Protein AF-A0A537XQX3-F1 (afdb_monomer_lite)

Structure (mmCIF, N/CA/C/O backbone):
data_AF-A0A5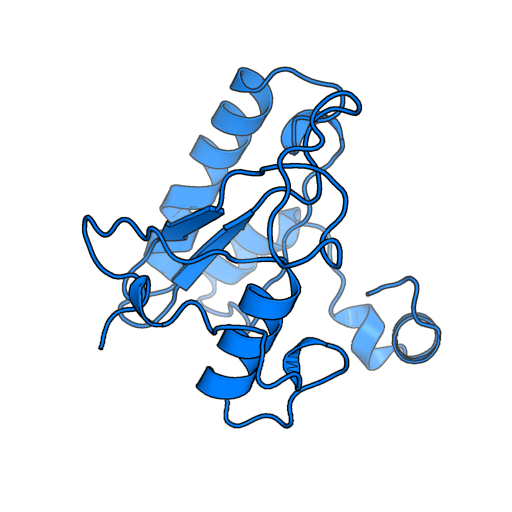37XQX3-F1
#
_entry.id   AF-A0A537XQX3-F1
#
loop_
_atom_site.group_PDB
_atom_site.id
_atom_site.type_symbol
_atom_site.label_atom_id
_atom_site.label_alt_id
_atom_site.label_comp_id
_atom_site.label_asym_id
_atom_site.label_entity_id
_atom_site.label_seq_id
_atom_site.pdbx_PDB_ins_code
_atom_site.Cartn_x
_atom_site.Cartn_y
_atom_site.Cartn_z
_atom_site.occupancy
_atom_site.B_iso_or_equiv
_atom_site.auth_seq_id
_atom_site.auth_comp_id
_atom_site.auth_asym_id
_atom_site.auth_atom_id
_atom_site.pdbx_PDB_model_num
ATOM 1 N N . PHE A 1 1 ? -7.570 7.574 -6.424 1.00 71.31 1 PHE A N 1
ATOM 2 C CA . PHE A 1 1 ? -9.004 7.296 -6.687 1.00 71.31 1 PHE A CA 1
ATOM 3 C C . PHE A 1 1 ? -9.807 8.533 -7.068 1.00 71.31 1 PHE A C 1
ATOM 5 O O . PHE A 1 1 ? -10.482 8.482 -8.087 1.00 71.31 1 PHE A O 1
ATOM 12 N N . ILE A 1 2 ? -9.728 9.636 -6.313 1.00 82.56 2 ILE A N 1
ATOM 13 C CA . ILE A 1 2 ? -10.519 10.847 -6.605 1.00 82.56 2 ILE A CA 1
ATOM 14 C C . ILE A 1 2 ? -10.072 11.614 -7.861 1.00 82.56 2 ILE A C 1
ATOM 16 O O . ILE A 1 2 ? -10.827 12.412 -8.391 1.00 82.56 2 ILE A O 1
ATOM 20 N N . TYR A 1 3 ? -8.878 11.323 -8.381 1.00 85.38 3 TYR A N 1
ATOM 21 C CA . TYR A 1 3 ? -8.396 11.867 -9.654 1.00 85.38 3 TYR A CA 1
ATOM 22 C C . TYR A 1 3 ? -9.087 11.276 -10.897 1.00 85.38 3 TYR A C 1
ATOM 24 O O . TYR A 1 3 ? -8.885 11.785 -11.993 1.00 85.38 3 TYR A O 1
ATOM 32 N N . PHE A 1 4 ? -9.881 10.206 -10.759 1.00 89.19 4 PHE A N 1
ATOM 33 C CA . PHE A 1 4 ? -10.627 9.622 -11.876 1.00 89.19 4 PHE A CA 1
ATOM 34 C C . PHE A 1 4 ? -12.069 10.133 -11.888 1.00 89.19 4 PHE A C 1
ATOM 36 O O . PHE A 1 4 ? -12.798 9.923 -10.916 1.00 89.19 4 PHE A O 1
ATOM 43 N N . ASP A 1 5 ? -12.513 10.697 -13.014 1.00 93.62 5 ASP A N 1
ATOM 44 C CA . ASP A 1 5 ? -13.875 11.231 -13.183 1.00 93.62 5 ASP A CA 1
ATOM 45 C C . ASP A 1 5 ? -14.965 10.204 -12.867 1.00 93.62 5 ASP A C 1
ATOM 47 O O . ASP A 1 5 ? -15.974 10.536 -12.248 1.00 93.62 5 ASP A O 1
ATOM 51 N N . ALA A 1 6 ? -14.750 8.939 -13.240 1.00 91.94 6 ALA A N 1
ATOM 52 C CA . ALA A 1 6 ? -15.689 7.851 -12.968 1.00 91.94 6 ALA A CA 1
ATOM 53 C C . ALA A 1 6 ? -15.929 7.619 -11.463 1.00 91.94 6 ALA A C 1
ATOM 55 O O . ALA A 1 6 ? -16.994 7.140 -11.078 1.00 91.94 6 ALA A O 1
ATOM 56 N N . THR A 1 7 ? -14.957 7.976 -10.619 1.00 90.25 7 THR A N 1
ATOM 57 C CA . THR A 1 7 ? -15.070 7.926 -9.157 1.00 90.25 7 THR A CA 1
ATOM 58 C C . THR A 1 7 ? -15.573 9.257 -8.612 1.00 90.25 7 THR A C 1
ATOM 60 O O . THR A 1 7 ? -16.534 9.278 -7.848 1.00 90.25 7 THR A O 1
ATOM 63 N N . ALA A 1 8 ? -14.947 10.370 -9.013 1.00 91.19 8 ALA A N 1
ATOM 64 C CA . ALA A 1 8 ? -15.238 11.701 -8.481 1.00 91.19 8 ALA A CA 1
ATOM 65 C C . ALA A 1 8 ? -16.680 12.145 -8.761 1.00 91.19 8 ALA A C 1
ATOM 67 O O . ALA A 1 8 ? -17.336 12.708 -7.886 1.00 91.19 8 ALA A O 1
ATOM 68 N N . ASN A 1 9 ? -17.197 11.829 -9.952 1.00 94.06 9 ASN A N 1
ATOM 69 C CA . ASN A 1 9 ? -18.545 12.203 -10.381 1.00 94.06 9 ASN A CA 1
ATOM 70 C C . ASN A 1 9 ? -19.607 11.142 -10.042 1.00 94.06 9 ASN A C 1
ATOM 72 O O . ASN A 1 9 ? -20.767 11.301 -10.419 1.00 94.06 9 ASN A O 1
ATOM 76 N N . ASN A 1 10 ? -19.242 10.064 -9.338 1.00 96.19 10 ASN A N 1
ATOM 77 C CA . ASN A 1 10 ? -20.171 9.031 -8.888 1.00 96.19 10 ASN A CA 1
ATOM 78 C C . ASN A 1 10 ? -20.388 9.137 -7.366 1.00 96.19 10 ASN A C 1
ATOM 80 O O . ASN A 1 10 ? -19.529 8.695 -6.598 1.00 96.19 10 ASN A O 1
ATOM 84 N N . PRO A 1 11 ? -21.539 9.662 -6.897 1.00 94.62 11 PRO A N 1
ATOM 85 C CA . PRO A 1 11 ? -21.789 9.863 -5.470 1.00 94.62 11 PRO A CA 1
ATOM 86 C C . PRO A 1 11 ? -21.703 8.586 -4.630 1.00 94.62 11 PRO A C 1
ATOM 88 O O . PRO A 1 11 ? -21.273 8.645 -3.481 1.00 94.62 11 PRO A O 1
ATOM 91 N N . ALA A 1 12 ? -22.075 7.430 -5.193 1.00 95.50 12 ALA A N 1
ATOM 92 C CA . ALA A 1 12 ? -21.997 6.160 -4.479 1.00 95.50 12 ALA A CA 1
ATOM 93 C C . ALA A 1 12 ? -20.537 5.771 -4.207 1.00 95.50 12 ALA A C 1
ATOM 95 O O . ALA A 1 12 ? -20.189 5.467 -3.070 1.00 95.50 12 ALA A O 1
ATOM 96 N N . LEU A 1 13 ? -19.662 5.869 -5.214 1.00 93.19 13 LEU A N 1
ATOM 97 C CA . LEU A 1 13 ? -18.234 5.574 -5.049 1.00 93.19 13 LEU A CA 1
ATOM 98 C C . LEU A 1 13 ? -17.530 6.617 -4.176 1.00 93.19 13 LEU A C 1
ATOM 100 O O . LEU A 1 13 ? -16.741 6.262 -3.305 1.00 93.19 13 LEU A O 1
ATOM 104 N N . CYS A 1 14 ? -17.849 7.896 -4.370 1.00 92.75 14 CYS A N 1
ATOM 105 C CA . CYS A 1 14 ? -17.273 8.987 -3.590 1.00 92.75 14 CYS A CA 1
ATOM 106 C C . CYS A 1 14 ? -17.629 8.870 -2.096 1.00 92.75 14 CYS A C 1
ATOM 108 O O . CYS A 1 14 ? -16.796 9.167 -1.245 1.00 92.75 14 CYS A O 1
ATOM 110 N N . SER A 1 15 ? -18.812 8.334 -1.760 1.00 93.25 15 SER A N 1
ATOM 111 C CA . SER A 1 15 ? -19.217 8.099 -0.365 1.00 93.25 15 SER A CA 1
ATOM 112 C C . SER A 1 15 ? -18.343 7.087 0.395 1.00 93.25 15 SER A C 1
ATOM 114 O O . SER A 1 15 ? -18.368 7.065 1.624 1.00 93.25 15 SER A O 1
ATOM 116 N N . HIS A 1 16 ? -17.541 6.277 -0.308 1.00 93.38 16 HIS A N 1
ATOM 117 C CA . HIS A 1 16 ? -16.567 5.364 0.299 1.00 93.38 16 HIS A CA 1
ATOM 118 C C . HIS A 1 16 ? -15.222 6.037 0.624 1.00 93.38 16 HIS A C 1
ATOM 120 O O . HIS A 1 16 ? -14.375 5.425 1.272 1.00 93.38 16 HIS A O 1
ATOM 126 N N . ILE A 1 17 ? -15.013 7.289 0.201 1.00 93.88 17 ILE A N 1
ATOM 127 C CA . ILE A 1 17 ? -13.822 8.079 0.521 1.00 93.88 17 ILE A CA 1
ATOM 128 C C . ILE A 1 17 ? -14.123 8.885 1.783 1.00 93.88 17 ILE A C 1
ATOM 130 O O . ILE A 1 17 ? -14.825 9.894 1.751 1.00 93.88 17 ILE A O 1
ATOM 134 N N . VAL A 1 18 ? -13.592 8.423 2.910 1.00 94.25 18 VAL A N 1
ATOM 135 C CA . VAL A 1 18 ? -13.891 8.978 4.234 1.00 94.25 18 VAL A CA 1
ATOM 136 C C . VAL A 1 18 ? -12.617 9.407 4.965 1.00 94.25 18 VAL A C 1
ATOM 138 O O . VAL A 1 18 ? -11.534 8.898 4.669 1.00 94.25 18 VAL A O 1
ATOM 141 N N . PRO A 1 19 ? -12.711 10.316 5.953 1.00 94.62 19 PRO A N 1
ATOM 142 C CA . PRO A 1 19 ? -11.581 10.632 6.815 1.00 94.62 19 PRO A CA 1
ATOM 143 C C . PRO A 1 19 ? -11.111 9.402 7.600 1.00 94.62 19 PRO A C 1
ATOM 145 O O . PRO A 1 19 ? -11.933 8.629 8.106 1.00 94.62 19 PRO A O 1
ATOM 148 N N . ALA A 1 20 ? -9.795 9.283 7.796 1.00 91.44 20 ALA A N 1
ATOM 149 C CA . ALA A 1 20 ? -9.176 8.189 8.551 1.00 91.44 20 ALA A CA 1
ATOM 150 C C . ALA A 1 20 ? -9.678 8.076 10.006 1.00 91.44 20 ALA A C 1
ATOM 152 O O . ALA A 1 20 ? -9.583 7.012 10.612 1.00 91.44 20 ALA A O 1
ATOM 153 N N . THR A 1 21 ? -10.271 9.136 10.568 1.00 92.44 21 THR A N 1
ATOM 154 C CA . THR A 1 21 ? -10.909 9.115 11.897 1.00 92.44 21 THR A CA 1
ATOM 155 C C . THR A 1 21 ? -12.078 8.129 11.998 1.00 92.44 21 THR A C 1
ATOM 157 O O . THR A 1 21 ? -12.412 7.699 13.100 1.00 92.44 21 THR A O 1
ATOM 160 N N . SER A 1 22 ? -12.672 7.721 10.871 1.00 94.06 22 SER A N 1
ATOM 161 C CA . SER A 1 22 ? -13.754 6.723 10.825 1.00 94.06 22 SER A CA 1
ATOM 162 C C . SER A 1 22 ? -13.266 5.307 11.153 1.00 94.06 22 SER A C 1
ATOM 164 O O . SER A 1 22 ? -14.017 4.497 11.700 1.00 94.06 22 SER A O 1
ATOM 166 N N . LEU A 1 23 ? -11.988 5.026 10.882 1.00 93.25 23 LEU A N 1
ATOM 167 C CA . LEU A 1 23 ? -11.411 3.685 10.918 1.00 93.25 23 LEU A CA 1
ATOM 168 C C . LEU A 1 23 ? -11.498 3.024 12.297 1.00 93.25 23 LEU A C 1
ATOM 170 O O . LEU A 1 23 ? -11.838 1.849 12.401 1.00 93.25 23 LEU A O 1
ATOM 174 N N . ALA A 1 24 ? -11.247 3.776 13.372 1.00 92.56 24 ALA A N 1
ATOM 175 C CA . ALA A 1 24 ? -11.354 3.247 14.732 1.00 92.56 24 ALA A CA 1
ATOM 176 C C . ALA A 1 24 ? -12.784 2.768 15.046 1.00 92.56 24 ALA A C 1
ATOM 178 O O . ALA A 1 24 ? -12.974 1.723 15.671 1.00 92.56 24 ALA A O 1
ATOM 179 N N . GLY A 1 25 ? -13.794 3.502 14.566 1.00 95.00 25 GLY A N 1
ATOM 180 C CA . GLY A 1 25 ? -15.196 3.109 14.683 1.00 95.00 25 GLY A CA 1
ATOM 181 C C . GLY A 1 25 ? -15.540 1.886 13.832 1.00 95.00 25 GLY A C 1
ATOM 182 O O . GLY A 1 25 ? -16.326 1.044 14.266 1.00 95.00 25 GLY A O 1
ATOM 183 N N . ASP A 1 26 ? -14.950 1.760 12.642 1.00 95.38 26 ASP A N 1
ATOM 184 C CA . ASP A 1 26 ? -15.132 0.596 11.766 1.00 95.38 26 ASP A CA 1
ATOM 185 C C . ASP A 1 26 ? -14.536 -0.676 12.390 1.00 95.38 26 ASP A C 1
ATOM 187 O O . ASP A 1 26 ? -15.187 -1.724 12.402 1.00 95.38 26 ASP A O 1
ATOM 191 N N . ILE A 1 27 ? -13.337 -0.570 12.974 1.00 94.44 27 ILE A N 1
ATOM 192 C CA . ILE A 1 27 ? -12.671 -1.653 13.711 1.00 94.44 27 ILE A CA 1
ATOM 193 C C . ILE A 1 27 ? -13.516 -2.080 14.914 1.00 94.44 27 ILE A C 1
ATOM 195 O O . ILE A 1 27 ? -13.828 -3.263 15.062 1.00 94.44 27 ILE A O 1
ATOM 199 N N . ALA A 1 28 ? -13.936 -1.127 15.754 1.00 94.75 28 ALA A N 1
ATOM 200 C CA . ALA A 1 28 ? -14.720 -1.416 16.955 1.00 94.75 28 ALA A CA 1
ATOM 201 C C . ALA A 1 28 ? -16.060 -2.097 16.628 1.00 94.75 28 ALA A C 1
ATOM 203 O O . ALA A 1 28 ? -16.486 -3.012 17.333 1.00 94.75 28 ALA A O 1
ATOM 204 N N . ALA A 1 29 ? -16.700 -1.690 15.529 1.00 96.12 29 ALA A N 1
ATOM 205 C CA . ALA A 1 29 ? -17.948 -2.273 15.049 1.00 96.12 29 ALA A CA 1
ATOM 206 C C . ALA A 1 29 ? -17.758 -3.528 14.174 1.00 96.12 29 ALA A C 1
ATOM 208 O O . ALA A 1 29 ? -18.750 -4.069 13.689 1.00 96.12 29 ALA A O 1
ATOM 209 N N . ARG A 1 30 ? -16.516 -4.000 13.969 1.00 93.75 30 ARG A N 1
ATOM 210 C CA . ARG A 1 30 ? -16.174 -5.163 13.125 1.00 93.75 30 ARG A CA 1
ATOM 211 C C . ARG A 1 30 ? -16.748 -5.068 11.707 1.00 93.75 30 ARG A C 1
ATOM 213 O O . ARG A 1 30 ? -17.268 -6.042 11.170 1.00 93.75 30 ARG A O 1
ATOM 220 N N . ARG A 1 31 ? -16.665 -3.878 11.111 1.00 94.44 31 ARG A N 1
ATOM 221 C CA . ARG A 1 31 ? -17.229 -3.556 9.790 1.00 94.44 31 ARG A CA 1
ATOM 222 C C . ARG A 1 31 ? -16.187 -3.026 8.809 1.00 94.44 31 ARG A C 1
ATOM 224 O O . ARG A 1 31 ? -16.516 -2.212 7.950 1.00 94.44 31 ARG A O 1
ATOM 231 N N . LEU A 1 32 ? -14.934 -3.461 8.958 1.00 93.56 32 LEU A N 1
ATOM 232 C CA . LEU A 1 32 ? -13.898 -3.147 7.979 1.00 93.56 32 LEU A CA 1
ATOM 233 C C . LEU A 1 32 ? -14.316 -3.661 6.589 1.00 93.56 32 LEU A C 1
ATOM 235 O O . LEU A 1 32 ? -14.771 -4.805 6.480 1.00 93.56 32 LEU A O 1
ATOM 239 N N . PRO A 1 33 ? -14.165 -2.849 5.531 1.00 94.25 33 PRO A N 1
ATOM 240 C CA . PRO A 1 33 ? -14.358 -3.312 4.164 1.00 94.25 33 PRO A CA 1
ATOM 241 C C . PRO A 1 33 ? -13.351 -4.404 3.780 1.00 94.25 33 PRO A C 1
ATOM 243 O O . PRO A 1 33 ? -12.257 -4.479 4.337 1.00 94.25 33 PRO A O 1
ATOM 246 N N . ALA A 1 34 ? -13.683 -5.194 2.754 1.00 94.38 34 ALA A N 1
ATOM 247 C CA . ALA A 1 34 ? -12.768 -6.195 2.193 1.00 94.38 34 ALA A CA 1
ATOM 248 C C . ALA A 1 34 ? -11.475 -5.575 1.622 1.00 94.38 34 ALA A C 1
ATOM 250 O O . ALA A 1 34 ? -10.423 -6.206 1.656 1.00 94.38 34 ALA A O 1
ATOM 251 N N . PHE A 1 35 ? -11.553 -4.332 1.132 1.00 95.25 35 PHE A N 1
ATOM 252 C CA . PHE A 1 35 ? -10.416 -3.525 0.696 1.00 95.25 35 PHE A CA 1
ATOM 253 C C . PHE A 1 35 ? -10.433 -2.179 1.416 1.00 95.25 35 PHE A C 1
ATOM 255 O O . PHE A 1 35 ? -11.416 -1.445 1.322 1.00 95.25 35 PHE A O 1
ATOM 262 N N . THR A 1 36 ? -9.340 -1.831 2.090 1.00 95.31 36 THR A N 1
ATOM 263 C CA . THR A 1 36 ? -9.163 -0.513 2.710 1.00 95.31 36 THR A CA 1
ATOM 264 C C . THR A 1 36 ? -7.861 0.096 2.209 1.00 95.31 36 THR A C 1
ATOM 266 O O . THR A 1 36 ? -6.814 -0.538 2.289 1.00 95.31 36 THR A O 1
ATOM 269 N N . TRP A 1 37 ? -7.927 1.333 1.718 1.00 95.31 37 TRP A N 1
ATOM 270 C CA . TRP A 1 37 ? -6.765 2.121 1.317 1.00 95.31 37 TRP A CA 1
ATOM 271 C C . TRP A 1 37 ? -6.616 3.310 2.262 1.00 95.31 37 TRP A C 1
ATOM 273 O O . TRP A 1 37 ? -7.553 4.093 2.421 1.00 95.31 37 TRP A O 1
ATOM 283 N N . ILE A 1 38 ? -5.447 3.448 2.883 1.00 95.75 38 ILE A N 1
ATOM 284 C CA . ILE A 1 38 ? -5.148 4.528 3.826 1.00 95.75 38 ILE A CA 1
ATOM 285 C C . ILE A 1 38 ? -3.978 5.324 3.260 1.00 95.75 38 ILE A C 1
ATOM 287 O O . ILE A 1 38 ? -2.891 4.783 3.092 1.00 95.75 38 ILE A O 1
ATOM 291 N N . THR A 1 39 ? -4.199 6.611 3.005 1.00 95.50 39 THR A N 1
ATOM 292 C CA . THR A 1 39 ? -3.135 7.571 2.691 1.00 95.50 39 THR A CA 1
ATOM 293 C C . THR A 1 39 ? -3.028 8.541 3.865 1.00 95.50 39 THR A C 1
ATOM 295 O O . THR A 1 39 ? -4.012 9.236 4.147 1.00 95.50 39 THR A O 1
ATOM 298 N N . PRO A 1 40 ? -1.901 8.563 4.598 1.00 96.25 40 PRO A N 1
ATOM 299 C CA . PRO A 1 40 ? -1.676 9.554 5.641 1.00 96.25 40 PRO A CA 1
ATOM 300 C C . PRO A 1 40 ? -1.574 10.973 5.055 1.00 96.25 40 PRO A C 1
ATOM 302 O O . PRO A 1 40 ? -1.648 11.180 3.849 1.00 96.25 40 PRO A O 1
ATOM 305 N N . ASN A 1 41 ? -1.448 11.975 5.921 1.00 95.81 41 ASN A N 1
ATOM 306 C CA . ASN A 1 41 ? -1.066 13.313 5.468 1.00 95.81 41 ASN A CA 1
ATOM 307 C C . ASN A 1 41 ? 0.456 13.392 5.247 1.00 95.81 41 ASN A C 1
ATOM 309 O O . ASN A 1 41 ? 1.176 12.536 5.759 1.00 95.81 41 ASN A O 1
ATOM 313 N N . LEU A 1 42 ? 0.913 14.488 4.631 1.00 96.81 42 LEU A N 1
ATOM 314 C CA . LEU A 1 42 ? 2.316 14.729 4.256 1.00 96.81 42 LEU A CA 1
ATOM 315 C C . LEU A 1 42 ? 3.338 14.647 5.403 1.00 96.81 42 LEU A C 1
ATOM 317 O O . LEU A 1 42 ? 4.533 14.547 5.167 1.00 96.81 42 LEU A O 1
ATOM 321 N N . CYS A 1 43 ? 2.918 14.719 6.667 1.00 97.50 43 CYS A N 1
ATOM 322 C CA . CYS A 1 43 ? 3.841 14.483 7.779 1.00 97.50 43 CYS A CA 1
ATOM 323 C C . CYS A 1 43 ? 3.838 13.024 8.235 1.00 97.50 43 CYS A C 1
ATOM 325 O O . CYS A 1 43 ? 4.882 12.453 8.545 1.00 97.50 43 CYS A O 1
ATOM 327 N N . ASN A 1 44 ? 2.663 12.407 8.286 1.00 97.44 44 ASN A N 1
ATOM 328 C CA . ASN A 1 44 ? 2.507 11.035 8.746 1.00 97.44 44 ASN A CA 1
ATOM 329 C C . ASN A 1 44 ? 2.936 10.000 7.690 1.00 97.44 44 ASN A C 1
ATOM 331 O O . ASN A 1 44 ? 3.197 8.858 8.056 1.00 97.44 44 ASN A O 1
ATOM 335 N N . ASP A 1 45 ? 3.009 10.379 6.411 1.00 96.50 45 ASP A N 1
ATOM 336 C CA . ASP A 1 45 ? 3.535 9.556 5.312 1.00 96.50 45 ASP A CA 1
ATOM 337 C C . ASP A 1 45 ? 5.051 9.713 5.106 1.00 96.50 45 ASP A C 1
ATOM 339 O O . ASP A 1 45 ? 5.613 9.037 4.253 1.00 96.50 45 ASP A O 1
ATOM 343 N N . THR A 1 46 ? 5.715 10.539 5.928 1.00 96.75 46 THR A N 1
ATOM 344 C CA . THR A 1 46 ? 7.163 10.824 5.910 1.00 96.75 46 THR A CA 1
ATOM 345 C C . THR A 1 46 ? 7.666 11.734 4.785 1.00 96.75 46 THR A C 1
ATOM 347 O O . THR A 1 46 ? 8.877 11.837 4.605 1.00 96.75 46 THR A O 1
ATOM 350 N N . HIS A 1 47 ? 6.779 12.444 4.080 1.00 95.94 47 HIS A N 1
ATOM 351 C CA . HIS A 1 47 ? 7.183 13.387 3.033 1.00 95.94 47 HIS A CA 1
ATOM 352 C C . HIS A 1 47 ? 7.819 14.671 3.608 1.00 95.94 47 HIS A C 1
ATOM 354 O O . HIS A 1 47 ? 8.967 15.005 3.320 1.00 95.94 47 HIS A O 1
ATOM 360 N N . ASP A 1 48 ? 7.089 15.378 4.473 1.00 96.38 48 ASP A N 1
ATOM 361 C CA . ASP A 1 48 ? 7.485 16.673 5.055 1.00 96.38 48 ASP A CA 1
ATOM 362 C C . ASP A 1 48 ? 8.069 16.541 6.470 1.00 96.38 48 ASP A C 1
ATOM 364 O O . ASP A 1 48 ? 8.702 17.461 6.996 1.00 96.38 48 ASP A O 1
ATOM 368 N N . CYS A 1 49 ? 7.833 15.398 7.113 1.00 97.88 49 CYS A N 1
ATOM 369 C CA . CYS A 1 49 ? 8.285 15.098 8.464 1.00 97.88 49 CYS A CA 1
ATOM 370 C C . CYS A 1 49 ? 9.224 13.883 8.485 1.00 97.88 49 CYS A C 1
ATOM 372 O O . CYS A 1 49 ? 9.309 13.097 7.549 1.00 97.88 49 CYS A O 1
ATOM 374 N N . SER A 1 50 ? 9.937 13.705 9.600 1.00 97.62 50 SER A N 1
ATOM 375 C CA . SER A 1 50 ? 10.892 12.607 9.759 1.00 97.62 50 SER A CA 1
ATOM 376 C C . SER A 1 50 ? 10.231 11.225 9.730 1.00 97.62 50 SER A C 1
ATOM 378 O O . SER A 1 50 ? 9.084 11.056 10.149 1.00 97.62 50 SER A O 1
ATOM 380 N N . VAL A 1 51 ? 11.021 10.201 9.392 1.00 97.06 51 VAL A N 1
ATOM 381 C CA . VAL A 1 51 ? 10.631 8.786 9.534 1.00 97.06 51 VAL A CA 1
ATOM 382 C C . VAL A 1 51 ? 10.098 8.478 10.937 1.00 97.06 51 VAL A C 1
ATOM 384 O O . VAL A 1 51 ? 9.126 7.749 11.074 1.00 97.06 51 VAL A O 1
ATOM 387 N N . GLN A 1 52 ? 10.665 9.087 11.984 1.00 98.44 52 GLN A N 1
ATOM 388 C CA . GLN A 1 52 ? 10.190 8.921 13.362 1.00 98.44 52 GLN A CA 1
ATOM 389 C C . GLN A 1 52 ? 8.742 9.407 13.564 1.00 98.44 52 GLN A C 1
ATOM 391 O O . GLN A 1 52 ? 8.005 8.842 14.374 1.00 98.44 52 GLN A O 1
ATOM 396 N N . THR A 1 53 ? 8.323 10.448 12.840 1.00 98.50 53 THR A N 1
ATOM 397 C CA . THR A 1 53 ? 6.942 10.952 12.881 1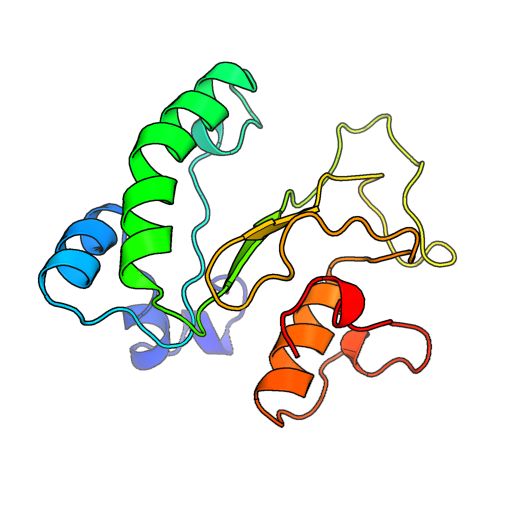.00 98.50 53 THR A CA 1
ATOM 398 C C . THR A 1 53 ? 5.988 9.937 12.257 1.00 98.50 53 THR A C 1
ATOM 400 O O . THR A 1 53 ? 4.995 9.570 12.886 1.00 98.50 53 THR A O 1
ATOM 403 N N . GLY A 1 54 ? 6.329 9.421 11.071 1.00 98.12 54 GLY A N 1
ATOM 404 C CA . GLY A 1 54 ? 5.556 8.363 10.415 1.00 98.12 54 GLY A CA 1
ATOM 405 C C . GLY A 1 54 ? 5.514 7.067 11.227 1.00 98.12 54 GLY A C 1
ATOM 406 O O . GLY A 1 54 ? 4.449 6.479 11.392 1.00 98.12 54 GLY A O 1
ATOM 407 N N . ASP A 1 55 ? 6.633 6.663 11.830 1.00 98.25 55 ASP A N 1
ATOM 408 C CA . ASP A 1 55 ? 6.704 5.490 12.711 1.00 98.25 55 ASP A CA 1
ATOM 409 C C . ASP A 1 55 ? 5.799 5.647 13.943 1.00 98.25 55 ASP A C 1
ATOM 411 O O . ASP A 1 55 ? 5.021 4.752 14.264 1.00 98.25 55 ASP A O 1
ATOM 415 N N . THR A 1 56 ? 5.797 6.826 14.575 1.00 98.56 56 THR A N 1
ATOM 416 C CA . THR A 1 56 ? 4.893 7.124 15.700 1.00 98.56 56 THR A CA 1
ATOM 417 C C . THR A 1 56 ? 3.424 7.044 15.274 1.00 98.56 56 THR A C 1
ATOM 419 O O . THR A 1 56 ? 2.590 6.501 16.004 1.00 98.56 56 THR A O 1
ATOM 422 N N . TYR A 1 57 ? 3.096 7.557 14.085 1.00 97.50 57 TYR A N 1
ATOM 423 C CA . TYR A 1 57 ? 1.755 7.457 13.515 1.00 97.50 57 TYR A CA 1
ATOM 424 C C . TYR A 1 57 ? 1.347 5.994 13.268 1.00 97.50 57 TYR A C 1
ATOM 426 O O . TYR A 1 57 ? 0.273 5.567 13.705 1.00 97.50 57 TYR A O 1
ATOM 434 N N . LEU A 1 58 ? 2.216 5.200 12.636 1.00 97.56 58 LEU A N 1
ATOM 435 C CA . LEU A 1 58 ? 1.972 3.782 12.370 1.00 97.56 58 LEU A CA 1
ATOM 436 C C . LEU A 1 58 ? 1.871 2.961 13.660 1.00 97.56 58 LEU A C 1
ATOM 438 O O . LEU A 1 58 ? 1.005 2.093 13.747 1.00 97.56 58 LEU A O 1
ATOM 442 N N . ALA A 1 59 ? 2.668 3.259 14.687 1.00 97.69 59 ALA A N 1
ATOM 443 C CA . ALA A 1 59 ? 2.609 2.581 15.982 1.00 97.69 59 ALA A CA 1
ATOM 444 C C . ALA A 1 59 ? 1.241 2.733 16.673 1.00 97.69 59 ALA A C 1
ATOM 446 O O . ALA A 1 59 ? 0.787 1.813 17.354 1.00 97.69 59 ALA A O 1
ATOM 447 N N . GLY A 1 60 ? 0.556 3.864 16.468 1.00 95.31 60 GLY A N 1
ATOM 448 C CA . GLY A 1 60 ? -0.809 4.078 16.958 1.00 95.31 60 GLY A CA 1
ATOM 449 C C . GLY A 1 60 ? -1.897 3.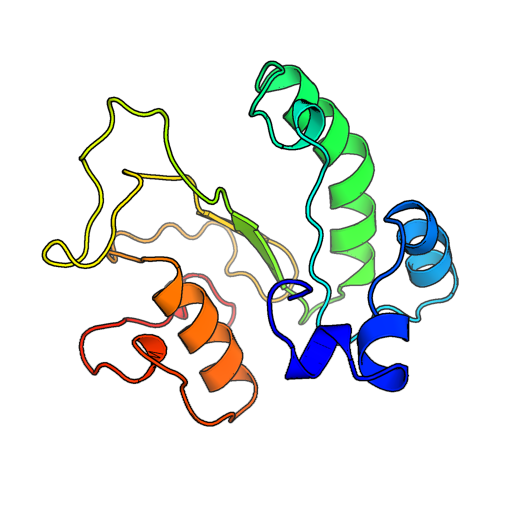381 16.130 1.00 95.31 60 GLY A C 1
ATOM 450 O O . GLY A 1 60 ? -2.990 3.137 16.639 1.00 95.31 60 GLY A O 1
ATOM 451 N N . LEU A 1 61 ? -1.612 3.054 14.868 1.00 94.62 61 LEU A N 1
ATOM 452 C CA . LEU A 1 61 ? -2.593 2.572 13.894 1.00 94.62 61 LEU A CA 1
ATOM 453 C C . LEU A 1 61 ? -2.497 1.058 13.632 1.00 94.62 61 LEU A C 1
ATOM 455 O O . LEU A 1 61 ? -3.491 0.331 13.706 1.00 94.62 61 LEU A O 1
ATOM 459 N N . VAL A 1 62 ? -1.296 0.580 13.304 1.00 96.31 62 VAL A N 1
ATOM 460 C CA . VAL A 1 62 ? -1.035 -0.758 12.757 1.00 96.31 62 VAL A CA 1
ATOM 461 C C . VAL A 1 62 ? -1.413 -1.890 13.719 1.00 96.31 62 VAL A C 1
ATOM 463 O O . VAL A 1 62 ? -2.056 -2.834 13.257 1.00 96.31 62 VAL A O 1
ATOM 466 N N . PRO A 1 63 ? -1.113 -1.846 15.034 1.00 95.31 63 PRO A N 1
ATOM 467 C CA . PRO A 1 63 ? -1.447 -2.959 15.925 1.00 95.31 63 PRO A CA 1
ATOM 468 C C . PRO A 1 63 ? -2.947 -3.285 15.964 1.00 95.31 63 PRO A C 1
ATOM 470 O O . PRO A 1 63 ? -3.328 -4.453 15.884 1.00 95.31 63 PRO A O 1
ATOM 473 N N . GLY A 1 64 ? -3.803 -2.258 16.032 1.00 93.69 64 GLY A N 1
ATOM 474 C CA . GLY A 1 64 ? -5.259 -2.431 16.015 1.00 93.69 64 GLY A CA 1
ATOM 475 C C . GLY A 1 64 ? -5.770 -2.952 14.670 1.00 93.69 64 GLY A C 1
ATOM 476 O O . GLY A 1 64 ? -6.639 -3.823 14.636 1.00 93.69 64 GLY A O 1
ATOM 477 N N . LEU A 1 65 ? -5.185 -2.481 13.563 1.00 95.12 65 LEU A N 1
ATOM 478 C CA . LEU A 1 65 ? -5.496 -2.980 12.222 1.00 95.12 65 LEU A CA 1
ATOM 479 C C . LEU A 1 65 ? -5.146 -4.460 12.057 1.00 95.12 65 LEU A C 1
ATOM 481 O O . LEU A 1 65 ? -5.991 -5.233 11.616 1.00 95.12 65 LEU A O 1
ATOM 485 N N . LEU A 1 66 ? -3.935 -4.875 12.438 1.00 95.88 66 LEU A N 1
ATOM 486 C CA . LEU A 1 66 ? -3.503 -6.269 12.299 1.00 95.88 66 LEU A CA 1
ATOM 487 C C . LEU A 1 66 ? -4.391 -7.230 13.100 1.00 95.88 66 LEU A C 1
ATOM 489 O O . LEU A 1 66 ? -4.687 -8.325 12.629 1.00 95.88 66 LEU A O 1
ATOM 493 N N . GLN A 1 67 ? -4.865 -6.812 14.277 1.00 94.81 67 GLN A N 1
ATOM 494 C CA . GLN A 1 67 ? -5.842 -7.583 15.051 1.00 94.81 67 GLN A CA 1
ATOM 495 C C . GLN A 1 67 ? -7.200 -7.674 14.340 1.00 94.81 67 GLN A C 1
ATOM 497 O O . GLN A 1 67 ? -7.826 -8.733 14.339 1.00 94.81 67 GLN A O 1
ATOM 502 N N . ALA A 1 68 ? -7.655 -6.578 13.729 1.00 95.88 68 ALA A N 1
ATOM 503 C CA . ALA A 1 68 ? -8.947 -6.502 13.052 1.00 95.88 68 ALA A CA 1
ATOM 504 C C . ALA A 1 68 ? -8.991 -7.260 11.711 1.00 95.88 68 ALA A C 1
ATOM 506 O O . ALA A 1 68 ? -10.058 -7.728 11.320 1.00 95.88 68 ALA A O 1
ATOM 507 N N . LEU A 1 69 ? -7.849 -7.409 11.029 1.00 95.56 69 LEU A N 1
ATOM 508 C CA . LEU A 1 69 ? -7.717 -8.139 9.760 1.00 95.56 69 LEU A CA 1
ATOM 509 C C . LEU A 1 69 ? -7.967 -9.651 9.888 1.00 95.56 69 LEU A C 1
ATOM 511 O O . LEU A 1 69 ? -8.334 -10.308 8.912 1.00 95.56 69 LEU A O 1
ATOM 515 N N . GLY A 1 70 ? -7.783 -10.215 11.084 1.00 93.69 70 GLY A N 1
ATOM 516 C CA . GLY A 1 70 ? -7.979 -11.640 11.328 1.00 93.69 70 GLY A CA 1
ATOM 517 C C . GLY A 1 70 ? -6.950 -12.541 10.619 1.00 93.69 70 GLY A C 1
ATOM 518 O O . GLY A 1 70 ? -5.897 -12.078 10.179 1.00 93.69 70 GLY A O 1
ATOM 519 N N . PRO A 1 71 ? -7.227 -13.855 10.522 1.00 94.00 71 PRO A N 1
ATOM 520 C CA . PRO A 1 71 ? -6.237 -14.849 10.099 1.00 94.00 71 PRO A CA 1
ATOM 521 C C . PRO A 1 71 ? -5.929 -14.846 8.597 1.00 94.00 71 PRO A C 1
ATOM 523 O O . PRO A 1 71 ? -4.931 -15.430 8.199 1.00 94.00 71 PRO A O 1
ATOM 526 N N . HIS A 1 72 ? -6.760 -14.210 7.769 1.00 93.56 72 HIS A N 1
ATOM 527 C CA . HIS A 1 72 ? -6.600 -14.201 6.307 1.00 93.56 72 HIS A CA 1
ATOM 528 C C . HIS A 1 72 ? -6.355 -12.802 5.734 1.00 93.56 72 HIS A C 1
ATOM 530 O O . HIS A 1 72 ? -6.073 -12.668 4.547 1.00 93.56 72 HIS A O 1
ATOM 536 N N . GLY A 1 73 ? -6.478 -11.752 6.549 1.00 96.38 73 GLY A N 1
ATOM 537 C CA . GLY A 1 73 ? -6.221 -10.391 6.101 1.00 96.38 73 GLY A CA 1
ATOM 538 C C . GLY A 1 73 ? -4.725 -10.082 6.060 1.00 96.38 73 GLY A C 1
ATOM 539 O O . GLY A 1 73 ? -3.955 -10.545 6.907 1.00 96.38 73 GLY A O 1
ATOM 540 N N . ALA A 1 74 ? -4.330 -9.272 5.081 1.00 97.25 74 ALA A N 1
ATOM 541 C CA . ALA A 1 74 ? -2.968 -8.784 4.915 1.00 97.25 74 ALA A CA 1
ATOM 542 C C . ALA A 1 74 ? -2.957 -7.252 4.832 1.00 97.25 74 ALA A C 1
ATOM 544 O O . ALA A 1 74 ? -3.802 -6.643 4.176 1.00 97.25 74 ALA A O 1
ATOM 545 N N . LEU A 1 75 ? -1.986 -6.640 5.504 1.00 97.94 75 LEU A N 1
ATOM 546 C CA . LEU A 1 75 ? -1.613 -5.240 5.365 1.00 97.94 75 LEU A CA 1
ATOM 547 C C . LEU A 1 75 ? -0.425 -5.160 4.409 1.00 97.94 75 LEU A C 1
ATOM 549 O O . LEU A 1 75 ? 0.604 -5.776 4.673 1.00 97.94 75 LEU A O 1
ATOM 553 N N . PHE A 1 76 ? -0.559 -4.356 3.360 1.00 98.50 76 PHE A N 1
ATOM 554 C CA . PHE A 1 76 ? 0.549 -3.928 2.514 1.00 98.50 76 PHE A CA 1
ATOM 555 C C . PHE A 1 76 ? 0.916 -2.499 2.922 1.00 98.50 76 PHE A C 1
ATOM 557 O O . PHE A 1 76 ? 0.136 -1.575 2.700 1.00 98.50 76 PHE A O 1
ATOM 564 N N . LEU A 1 77 ? 2.074 -2.330 3.556 1.00 98.31 77 LEU A N 1
ATOM 565 C CA . LEU A 1 77 ? 2.650 -1.029 3.883 1.00 98.31 77 LEU A CA 1
ATOM 566 C C . LEU A 1 77 ? 3.721 -0.702 2.840 1.00 98.31 77 LEU A C 1
ATOM 568 O O . LEU A 1 77 ? 4.713 -1.423 2.713 1.00 98.31 77 LEU A O 1
ATOM 572 N N . LEU A 1 78 ? 3.472 0.361 2.082 1.00 97.25 78 LEU A N 1
ATOM 573 C CA . LEU A 1 78 ? 4.212 0.741 0.884 1.00 97.25 78 LEU A CA 1
ATOM 574 C C . LEU A 1 78 ? 4.484 2.249 0.910 1.00 97.25 78 LEU A C 1
ATOM 576 O O . LEU A 1 78 ? 3.713 2.998 1.509 1.00 97.25 78 LEU A O 1
ATOM 580 N N . TRP A 1 79 ? 5.530 2.665 0.205 1.00 96.31 79 TRP A N 1
ATOM 581 C CA . TRP A 1 79 ? 5.801 4.059 -0.153 1.00 96.31 79 TRP A CA 1
ATOM 582 C C . TRP A 1 79 ? 5.584 4.222 -1.653 1.00 96.31 79 TRP A C 1
ATOM 584 O O . TRP A 1 79 ? 5.786 3.258 -2.389 1.00 96.31 79 TRP A O 1
ATOM 594 N N . ASP A 1 80 ? 5.142 5.396 -2.091 1.00 94.06 80 ASP A N 1
ATOM 595 C CA . ASP A 1 80 ? 4.870 5.692 -3.500 1.00 94.06 80 ASP A CA 1
ATOM 596 C C . ASP A 1 80 ? 6.129 6.079 -4.285 1.00 94.06 80 ASP A C 1
ATOM 598 O O . ASP A 1 80 ? 6.222 5.763 -5.472 1.00 94.06 80 ASP A O 1
ATOM 602 N N . GLU A 1 81 ? 7.112 6.696 -3.626 1.00 93.62 81 GLU A N 1
ATOM 603 C CA . GLU A 1 81 ? 8.419 6.991 -4.211 1.00 93.62 81 GLU A CA 1
ATOM 604 C C . GLU A 1 81 ? 9.547 7.052 -3.172 1.00 93.62 81 GLU A C 1
ATOM 606 O O . GLU A 1 81 ? 9.343 7.206 -1.965 1.00 93.62 81 GLU A O 1
ATOM 611 N N . SER A 1 82 ? 10.775 6.880 -3.652 1.00 92.94 82 SER A N 1
ATOM 612 C CA . SER A 1 82 ? 11.992 7.229 -2.933 1.00 92.94 82 SER A CA 1
ATOM 613 C C . SER A 1 82 ? 12.247 8.736 -3.019 1.00 92.94 82 SER A C 1
ATOM 615 O O . SER A 1 82 ? 11.637 9.439 -3.816 1.00 92.94 82 SER A O 1
ATOM 617 N N . GLY A 1 83 ? 13.259 9.232 -2.302 1.00 90.19 83 GLY A N 1
ATOM 618 C CA . GLY A 1 83 ? 13.763 10.583 -2.567 1.00 90.19 83 GLY A CA 1
ATOM 619 C C . GLY A 1 83 ? 14.280 10.745 -4.006 1.00 90.19 83 GLY A C 1
ATOM 620 O O . GLY A 1 83 ? 14.790 9.789 -4.594 1.00 90.19 83 GLY A O 1
ATOM 621 N N . ASP A 1 84 ? 14.211 11.972 -4.532 1.00 87.56 84 ASP A N 1
ATOM 622 C CA . ASP A 1 84 ? 14.473 12.337 -5.939 1.00 87.56 84 ASP A CA 1
ATOM 623 C C . ASP A 1 84 ? 15.783 11.808 -6.548 1.00 87.56 84 ASP A C 1
ATOM 625 O O . ASP A 1 84 ? 15.914 11.685 -7.766 1.00 87.56 84 ASP A O 1
ATOM 629 N N . SER A 1 85 ? 16.801 11.557 -5.722 1.00 89.69 85 SER A N 1
ATOM 630 C CA . SER A 1 85 ? 18.123 11.126 -6.183 1.00 89.69 85 SER A CA 1
ATOM 631 C C . SER A 1 85 ? 18.247 9.616 -6.386 1.00 89.69 85 SER A C 1
ATOM 633 O O . SER A 1 85 ? 19.215 9.168 -7.009 1.00 89.69 85 SER A O 1
ATOM 635 N N . ASP A 1 86 ? 17.306 8.825 -5.873 1.00 91.44 86 ASP A N 1
ATOM 636 C CA . ASP A 1 86 ? 17.342 7.380 -6.018 1.00 91.44 86 ASP A CA 1
ATOM 637 C C . ASP A 1 86 ? 16.707 6.946 -7.347 1.00 91.44 86 ASP A C 1
ATOM 639 O O . ASP A 1 86 ? 15.524 7.114 -7.628 1.00 91.44 86 ASP A O 1
ATOM 643 N N . THR A 1 87 ? 17.550 6.362 -8.193 1.00 88.56 87 THR A N 1
ATOM 644 C CA . THR A 1 87 ? 17.198 5.847 -9.522 1.00 88.56 87 THR A CA 1
ATOM 645 C C . THR A 1 87 ? 17.352 4.330 -9.602 1.00 88.56 87 THR A C 1
ATOM 647 O O . THR A 1 87 ? 17.360 3.756 -10.688 1.00 88.56 87 THR A O 1
ATOM 650 N N . THR A 1 88 ? 17.465 3.657 -8.454 1.00 89.69 88 THR A N 1
ATOM 651 C CA . THR A 1 88 ? 17.731 2.214 -8.347 1.00 89.69 88 THR A CA 1
ATOM 652 C C . THR A 1 88 ? 16.476 1.342 -8.462 1.00 89.69 88 THR A C 1
ATOM 654 O O . THR A 1 88 ? 16.514 0.148 -8.163 1.00 89.69 88 THR A O 1
ATOM 657 N N . GLY A 1 89 ? 15.372 1.917 -8.953 1.00 87.25 89 GLY A N 1
ATOM 658 C CA . GLY A 1 89 ? 14.144 1.194 -9.276 1.00 87.25 89 GLY A CA 1
ATOM 659 C C . GLY A 1 89 ? 14.371 0.032 -10.256 1.00 87.25 89 GLY A C 1
ATOM 660 O O . GLY A 1 89 ? 15.334 -0.009 -11.025 1.00 87.25 89 GLY A O 1
ATOM 661 N N . CYS A 1 90 ? 13.476 -0.953 -10.214 1.00 85.81 90 CYS A N 1
ATOM 662 C CA . CYS A 1 90 ? 13.639 -2.228 -10.911 1.00 85.81 90 CYS A CA 1
ATOM 663 C C . CYS A 1 90 ? 13.020 -2.269 -12.326 1.00 85.81 90 CYS A C 1
ATOM 665 O O . CYS A 1 90 ? 12.647 -1.268 -12.940 1.00 85.81 90 CYS A O 1
ATOM 667 N N . CYS A 1 91 ? 12.839 -3.500 -12.824 1.00 80.75 91 CYS A N 1
ATOM 668 C CA . CYS A 1 91 ? 11.737 -3.825 -13.732 1.00 80.75 91 CYS A CA 1
ATOM 669 C C . CYS A 1 91 ? 11.875 -3.259 -15.157 1.00 80.75 91 CYS A C 1
ATOM 671 O O . CYS A 1 91 ? 10.899 -2.912 -15.824 1.00 80.75 91 CYS A O 1
ATOM 673 N N . GLY A 1 92 ? 13.116 -3.208 -15.651 1.00 68.31 92 GLY A N 1
ATOM 674 C CA . GLY A 1 92 ? 13.423 -2.867 -17.043 1.00 68.31 92 GLY A CA 1
ATOM 675 C C . GLY A 1 92 ? 13.110 -1.414 -17.405 1.00 68.31 92 GLY A C 1
ATOM 676 O O . GLY A 1 92 ? 12.765 -1.145 -18.552 1.00 68.31 92 GLY A O 1
ATOM 677 N N . GLY A 1 93 ? 13.178 -0.500 -16.430 1.00 65.06 93 GLY A N 1
ATOM 678 C CA . GLY A 1 93 ? 12.908 0.928 -16.625 1.00 65.06 93 GLY A CA 1
ATOM 679 C C . GLY A 1 93 ? 11.422 1.289 -16.708 1.00 65.06 93 GLY A C 1
ATOM 680 O O . GLY A 1 93 ? 11.096 2.423 -17.044 1.00 65.06 93 GLY A O 1
ATOM 681 N N . LYS A 1 94 ? 10.515 0.342 -16.425 1.00 67.31 94 LYS A N 1
ATOM 682 C CA . LYS A 1 94 ? 9.069 0.611 -16.337 1.00 67.31 94 LYS A CA 1
ATOM 683 C C . LYS A 1 94 ? 8.668 1.257 -15.015 1.00 67.31 94 LYS A C 1
ATOM 685 O O . LYS A 1 94 ? 7.697 2.007 -14.985 1.00 67.31 94 LYS A O 1
ATOM 690 N N . ALA A 1 95 ? 9.394 0.941 -13.946 1.00 73.31 95 ALA A N 1
ATOM 691 C CA . ALA A 1 95 ? 9.218 1.556 -12.643 1.00 73.31 95 ALA A CA 1
ATOM 692 C C . ALA A 1 95 ? 10.117 2.795 -12.549 1.00 73.31 95 ALA A C 1
ATOM 694 O O . ALA A 1 95 ? 11.329 2.705 -12.750 1.00 73.31 95 ALA A O 1
ATOM 695 N N . ALA A 1 96 ? 9.506 3.941 -12.265 1.00 79.50 96 ALA A N 1
ATOM 696 C CA . ALA A 1 96 ? 10.176 5.175 -11.865 1.00 79.50 96 ALA A CA 1
ATOM 697 C C . ALA A 1 96 ? 9.844 5.452 -10.387 1.00 79.50 96 ALA A C 1
ATOM 699 O O . ALA A 1 96 ? 8.881 4.880 -9.881 1.00 79.50 96 ALA A O 1
ATOM 700 N N . GLY A 1 97 ? 10.630 6.297 -9.712 1.00 86.44 97 GLY A N 1
ATOM 701 C CA . GLY A 1 97 ? 10.456 6.588 -8.277 1.00 86.44 97 GLY A CA 1
ATOM 702 C C . GLY A 1 97 ? 11.373 5.789 -7.339 1.00 86.44 97 GLY A C 1
ATOM 703 O O . GLY A 1 97 ? 11.052 5.643 -6.168 1.00 86.44 97 GLY A O 1
ATOM 704 N N . GLY A 1 98 ? 12.485 5.250 -7.859 1.00 92.44 98 GLY A N 1
ATOM 705 C CA . GLY A 1 98 ? 13.556 4.595 -7.090 1.00 92.44 98 GLY A CA 1
ATOM 706 C C . GLY A 1 98 ? 13.167 3.297 -6.380 1.00 92.44 98 GLY A C 1
ATOM 707 O O . GLY A 1 98 ? 12.296 2.559 -6.847 1.00 92.44 98 GLY A O 1
ATOM 708 N N . HIS A 1 99 ? 13.893 2.955 -5.312 1.00 93.06 99 HIS A N 1
ATOM 709 C CA . HIS A 1 99 ? 13.718 1.705 -4.577 1.00 93.06 99 HIS A CA 1
ATOM 710 C C . HIS A 1 99 ? 13.099 1.958 -3.200 1.00 93.06 99 HIS A C 1
ATOM 712 O O . HIS A 1 99 ? 13.744 2.445 -2.270 1.00 93.06 99 HIS A O 1
ATOM 718 N N . VAL A 1 100 ? 11.829 1.581 -3.067 1.00 94.75 100 VAL A N 1
ATOM 719 C CA . VAL A 1 100 ? 11.017 1.829 -1.873 1.00 94.75 100 VAL A CA 1
ATOM 720 C C . VAL A 1 100 ? 10.853 0.584 -0.997 1.00 94.75 100 VAL A C 1
ATOM 722 O O . VAL A 1 100 ? 10.865 -0.541 -1.505 1.00 94.75 100 VAL A O 1
ATOM 725 N N . PRO A 1 101 ? 10.654 0.742 0.325 1.00 95.25 101 PRO A N 1
ATOM 726 C CA . PRO A 1 101 ? 10.289 -0.378 1.177 1.00 95.25 101 PRO A CA 1
ATOM 727 C C . PRO A 1 101 ? 8.904 -0.935 0.816 1.00 95.25 101 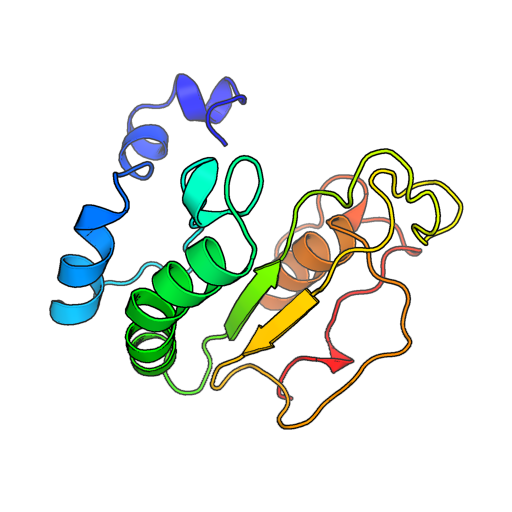PRO A C 1
ATOM 729 O O . PRO A 1 101 ? 7.966 -0.192 0.527 1.00 95.25 101 PRO A O 1
ATOM 732 N N . ALA A 1 102 ? 8.759 -2.255 0.919 1.00 96.88 102 ALA A N 1
ATOM 733 C CA . ALA A 1 102 ? 7.476 -2.938 0.832 1.00 96.88 102 ALA A CA 1
ATOM 734 C C . ALA A 1 102 ? 7.372 -3.973 1.952 1.00 96.88 102 ALA A C 1
ATOM 736 O O . ALA A 1 102 ? 8.204 -4.875 2.063 1.00 96.88 102 ALA A O 1
ATOM 737 N N . ILE A 1 103 ? 6.354 -3.832 2.799 1.00 98.00 103 ILE A N 1
ATOM 738 C CA . ILE A 1 103 ? 6.142 -4.692 3.963 1.00 98.00 103 ILE A CA 1
ATOM 739 C C . ILE A 1 103 ? 4.755 -5.315 3.854 1.00 98.00 103 ILE A C 1
ATOM 741 O O . ILE A 1 103 ? 3.760 -4.609 3.700 1.00 98.00 103 ILE A O 1
ATOM 745 N N . VAL A 1 104 ? 4.689 -6.640 3.981 1.00 98.38 104 VAL A N 1
ATOM 746 C CA . VAL A 1 104 ? 3.431 -7.387 4.078 1.00 98.38 104 VAL A CA 1
ATOM 747 C C . VAL A 1 104 ? 3.321 -7.967 5.486 1.00 98.38 104 VAL A C 1
ATOM 749 O O . VAL A 1 104 ? 4.236 -8.641 5.956 1.00 98.38 104 VAL A O 1
ATOM 752 N N . ALA A 1 105 ? 2.217 -7.689 6.176 1.00 98.06 105 ALA A N 1
ATOM 753 C CA . ALA A 1 105 ? 1.992 -8.108 7.559 1.00 98.06 105 ALA A CA 1
ATOM 754 C C . ALA A 1 105 ? 0.555 -8.604 7.785 1.00 98.06 105 ALA A C 1
ATOM 756 O O . ALA A 1 105 ? -0.342 -8.318 6.997 1.00 98.06 105 ALA A O 1
ATOM 757 N N . GLY A 1 106 ? 0.318 -9.324 8.883 1.00 97.19 106 GLY A N 1
ATOM 758 C CA . GLY A 1 106 ? -0.995 -9.889 9.228 1.00 97.19 106 GLY A CA 1
ATOM 759 C C . GLY A 1 106 ? -1.088 -11.394 8.978 1.00 97.19 106 GLY A C 1
ATOM 760 O O . GLY A 1 106 ? -0.102 -12.028 8.615 1.00 97.19 106 GLY A O 1
ATOM 761 N N . GLY A 1 107 ? -2.267 -11.977 9.210 1.00 96.56 107 GLY A N 1
ATOM 762 C CA . GLY A 1 107 ? -2.470 -13.427 9.099 1.00 96.56 107 GLY A CA 1
ATOM 763 C C . GLY A 1 107 ? -2.321 -13.964 7.672 1.00 96.56 107 GLY A C 1
ATOM 764 O O . GLY A 1 107 ? -1.839 -15.076 7.483 1.00 96.56 107 GLY A O 1
ATOM 765 N N . GLY A 1 108 ? -2.661 -13.147 6.670 1.00 96.62 108 GLY A N 1
ATOM 766 C CA . GLY A 1 108 ? -2.456 -13.471 5.256 1.00 96.62 108 GLY A CA 1
ATOM 767 C C . GLY A 1 108 ? -1.013 -13.293 4.771 1.00 96.62 108 GLY A C 1
ATOM 768 O O . GLY A 1 108 ? -0.718 -13.625 3.626 1.00 96.62 108 GLY A O 1
ATOM 769 N N . ALA A 1 109 ? -0.107 -12.772 5.604 1.00 97.75 109 ALA A N 1
ATOM 770 C CA . ALA A 1 109 ? 1.296 -12.585 5.252 1.00 97.75 109 ALA A CA 1
ATOM 771 C C . ALA A 1 109 ? 2.133 -13.817 5.613 1.00 97.75 109 ALA A C 1
ATOM 773 O O . ALA A 1 109 ? 1.931 -14.465 6.644 1.00 97.75 109 ALA A O 1
ATOM 774 N N . ARG A 1 110 ? 3.149 -14.113 4.802 1.00 97.56 110 ARG A N 1
ATOM 775 C CA . ARG A 1 110 ? 4.125 -15.152 5.125 1.00 97.56 110 ARG A CA 1
ATOM 776 C C . ARG A 1 110 ? 5.028 -14.680 6.263 1.00 97.56 110 ARG A C 1
ATOM 778 O O . ARG A 1 110 ? 5.700 -13.657 6.169 1.00 97.56 110 ARG A O 1
ATOM 785 N N . THR A 1 111 ? 5.078 -15.454 7.344 1.00 95.88 111 THR A N 1
ATOM 786 C CA . THR A 1 111 ? 5.894 -15.113 8.518 1.00 95.88 111 THR A CA 1
ATOM 787 C C . THR A 1 111 ? 7.388 -15.169 8.198 1.00 95.88 111 THR A C 1
ATOM 789 O O . THR A 1 111 ? 7.860 -16.154 7.635 1.00 95.88 111 THR A O 1
ATOM 792 N N . ALA A 1 112 ? 8.124 -14.130 8.612 1.00 95.38 112 ALA A N 1
ATOM 793 C CA . ALA A 1 112 ? 9.581 -14.024 8.480 1.00 95.38 112 ALA A CA 1
ATOM 794 C C . ALA A 1 112 ? 10.104 -14.244 7.045 1.00 95.38 112 ALA A C 1
ATOM 796 O O . ALA A 1 112 ? 11.201 -14.766 6.849 1.00 95.38 112 ALA A O 1
ATOM 797 N N . ALA A 1 113 ? 9.311 -13.853 6.045 1.00 96.88 113 ALA A N 1
ATOM 798 C CA . ALA A 1 113 ? 9.692 -13.935 4.645 1.00 96.88 113 ALA A CA 1
ATOM 799 C C . ALA A 1 113 ? 10.442 -12.683 4.187 1.00 96.88 113 ALA A C 1
ATOM 801 O O . ALA A 1 113 ? 10.118 -11.561 4.574 1.00 96.88 113 ALA A O 1
ATOM 802 N N . THR A 1 114 ? 11.408 -12.893 3.301 1.00 97.25 114 THR A N 1
ATOM 803 C CA . THR A 1 114 ? 12.009 -11.855 2.469 1.00 97.25 114 THR A CA 1
ATOM 804 C C . THR A 1 114 ? 11.965 -12.325 1.023 1.00 97.25 114 THR A C 1
ATOM 806 O O . THR A 1 114 ? 12.033 -13.525 0.751 1.00 97.25 114 THR A O 1
ATOM 809 N N . SER A 1 115 ? 11.834 -11.381 0.096 1.00 96.62 115 SER A N 1
ATOM 810 C CA . SER A 1 115 ? 11.845 -11.661 -1.336 1.00 96.62 115 SER A CA 1
ATOM 811 C C . SER A 1 115 ? 13.033 -10.977 -1.995 1.00 96.62 115 SER A C 1
ATOM 813 O O . SER A 1 115 ? 13.394 -9.860 -1.631 1.00 96.62 115 SER A O 1
ATOM 815 N N . SER A 1 116 ? 13.635 -11.655 -2.970 1.00 94.50 116 SER A N 1
ATOM 816 C CA . SER A 1 116 ? 14.606 -11.078 -3.906 1.00 94.50 116 SER A CA 1
ATOM 817 C C . SER A 1 116 ? 14.002 -10.826 -5.291 1.00 94.50 116 SER A C 1
ATOM 819 O O . SER A 1 116 ? 14.723 -10.467 -6.223 1.00 94.50 116 SER A O 1
ATOM 821 N N . VAL A 1 117 ? 12.692 -11.041 -5.447 1.00 94.50 117 VAL A N 1
ATOM 822 C CA . VAL A 1 117 ? 11.975 -10.764 -6.689 1.00 94.50 117 VAL A CA 1
ATOM 823 C C . VAL A 1 117 ? 11.834 -9.253 -6.852 1.00 94.50 117 VAL A C 1
ATOM 825 O O . VAL A 1 117 ? 11.535 -8.526 -5.908 1.00 94.50 117 VAL A O 1
ATOM 828 N N . ALA A 1 118 ? 12.063 -8.778 -8.072 1.00 93.00 118 ALA A N 1
ATOM 829 C CA . ALA A 1 118 ? 11.845 -7.386 -8.424 1.00 93.00 118 ALA A CA 1
ATOM 830 C C . ALA A 1 118 ? 10.339 -7.094 -8.524 1.00 93.00 118 ALA A C 1
ATOM 832 O O . ALA A 1 118 ? 9.668 -7.645 -9.401 1.00 93.00 118 ALA A O 1
ATOM 833 N N . TYR A 1 119 ? 9.844 -6.211 -7.656 1.00 94.62 119 TYR A N 1
ATOM 834 C CA . TYR A 1 119 ? 8.454 -5.761 -7.628 1.00 94.62 119 TYR A CA 1
ATOM 835 C C . TYR A 1 119 ? 8.341 -4.259 -7.884 1.00 94.62 119 TYR A C 1
ATOM 837 O O . TYR A 1 119 ? 9.1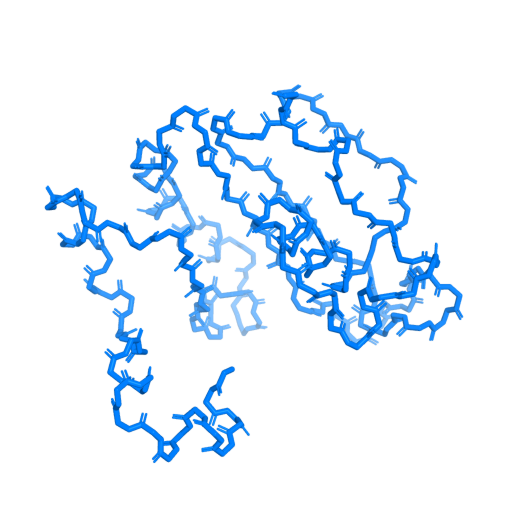70 -3.472 -7.437 1.00 94.62 119 TYR A O 1
ATOM 845 N N . ASP A 1 120 ? 7.269 -3.880 -8.569 1.00 94.50 120 ASP A N 1
ATOM 846 C CA . ASP A 1 120 ? 6.804 -2.504 -8.743 1.00 94.50 120 ASP A CA 1
ATOM 847 C C . ASP A 1 120 ? 5.364 -2.353 -8.210 1.00 94.50 120 ASP A C 1
ATOM 849 O O . ASP A 1 120 ? 4.738 -3.320 -7.771 1.00 94.50 120 ASP A O 1
ATOM 853 N N . HIS A 1 121 ? 4.777 -1.155 -8.267 1.00 94.56 121 HIS A N 1
ATOM 854 C CA . HIS A 1 121 ? 3.392 -0.968 -7.812 1.00 94.56 121 HIS A CA 1
ATOM 855 C C . HIS A 1 121 ? 2.351 -1.756 -8.624 1.00 94.56 121 HIS A C 1
ATOM 857 O O . HIS A 1 121 ? 1.294 -2.101 -8.091 1.00 94.56 121 HIS A O 1
ATOM 863 N N . TYR A 1 122 ? 2.643 -2.117 -9.878 1.00 94.88 122 TYR A N 1
ATOM 864 C CA . TYR A 1 122 ? 1.772 -3.014 -10.641 1.00 94.88 122 TYR A CA 1
ATOM 865 C C . TYR A 1 122 ? 1.811 -4.446 -10.114 1.00 94.88 122 TYR A C 1
ATOM 867 O O . TYR A 1 122 ? 0.824 -5.162 -10.249 1.00 94.88 122 TYR A O 1
ATOM 875 N N . SER A 1 123 ? 2.900 -4.854 -9.469 1.00 96.19 123 SER A N 1
ATOM 876 C CA . SER A 1 123 ? 3.012 -6.143 -8.783 1.00 96.19 123 SER A CA 1
ATOM 877 C C . SER A 1 123 ? 2.028 -6.233 -7.614 1.00 96.19 123 SER A C 1
ATOM 879 O O . SER A 1 123 ? 1.382 -7.264 -7.424 1.00 96.19 123 SER A O 1
ATOM 881 N N . VAL A 1 124 ? 1.820 -5.131 -6.883 1.00 96.88 124 VAL A N 1
ATOM 882 C CA . VAL A 1 124 ? 0.796 -5.033 -5.827 1.00 96.88 124 VAL A CA 1
ATOM 883 C C . VAL A 1 124 ? -0.605 -5.151 -6.425 1.00 96.88 124 VAL A C 1
ATOM 885 O O . VAL A 1 124 ? -1.403 -5.962 -5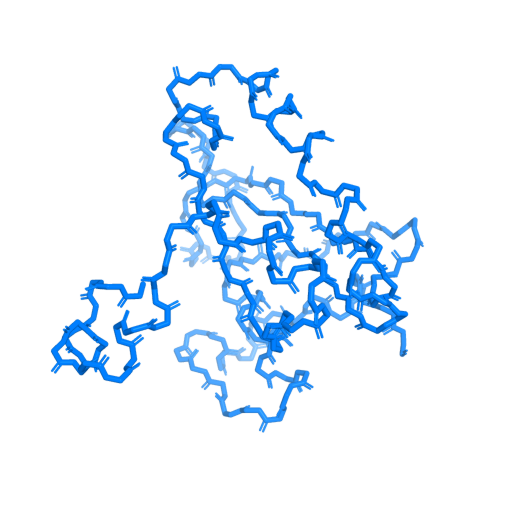.958 1.00 96.88 124 VAL A O 1
ATOM 888 N N . LEU A 1 125 ? -0.893 -4.391 -7.490 1.00 97.06 125 LEU A N 1
ATOM 889 C CA . LEU A 1 125 ? -2.186 -4.449 -8.178 1.00 97.06 125 LEU A CA 1
ATOM 890 C C . LEU A 1 125 ? -2.479 -5.861 -8.701 1.00 97.06 125 LEU A C 1
ATOM 892 O O . LEU A 1 125 ? -3.533 -6.412 -8.391 1.00 97.06 125 LEU A O 1
ATOM 896 N N . ARG A 1 126 ? -1.511 -6.479 -9.388 1.00 97.75 126 ARG A N 1
ATOM 897 C CA . ARG A 1 126 ? -1.618 -7.855 -9.881 1.00 97.75 126 ARG A CA 1
ATOM 898 C C . ARG A 1 126 ? -1.907 -8.834 -8.745 1.00 97.75 126 ARG A C 1
ATOM 900 O O . ARG A 1 126 ? -2.748 -9.708 -8.894 1.00 97.75 126 ARG A O 1
ATOM 907 N N . THR A 1 127 ? -1.240 -8.676 -7.602 1.00 97.94 127 THR A N 1
ATOM 908 C CA . THR A 1 127 ? -1.456 -9.530 -6.421 1.00 97.94 127 THR A CA 1
ATOM 909 C C . THR A 1 127 ? -2.894 -9.442 -5.913 1.00 97.94 127 THR A C 1
ATOM 911 O O . THR A 1 127 ? -3.503 -10.466 -5.614 1.00 97.94 127 THR A O 1
ATOM 914 N N . ILE A 1 128 ? -3.453 -8.230 -5.833 1.00 97.38 128 ILE A N 1
ATOM 915 C CA . ILE A 1 128 ? -4.843 -8.007 -5.413 1.00 97.38 128 ILE A CA 1
ATOM 916 C C . ILE A 1 128 ? -5.816 -8.628 -6.422 1.00 97.38 128 ILE A C 1
ATOM 918 O O . ILE A 1 128 ? -6.752 -9.326 -6.032 1.00 97.38 128 ILE A O 1
ATOM 922 N N . GLU A 1 129 ? -5.590 -8.383 -7.713 1.00 98.12 129 GLU A N 1
ATOM 923 C CA . GLU A 1 129 ? -6.444 -8.876 -8.793 1.00 98.12 129 GLU A CA 1
ATOM 924 C C . GLU A 1 129 ? -6.449 -10.406 -8.847 1.00 98.12 129 GLU A C 1
ATOM 926 O O . GLU A 1 129 ? -7.522 -11.011 -8.841 1.00 98.12 129 GLU A O 1
ATOM 931 N N . ASP A 1 130 ? -5.269 -11.030 -8.799 1.00 97.56 130 ASP A N 1
ATOM 932 C CA . ASP A 1 130 ? -5.112 -12.485 -8.811 1.00 97.56 130 ASP A CA 1
ATOM 933 C C . ASP A 1 130 ? -5.788 -13.121 -7.579 1.00 97.56 130 ASP A C 1
ATOM 935 O O . ASP A 1 130 ? -6.497 -14.120 -7.711 1.00 97.56 130 ASP A O 1
ATOM 939 N N . ASN A 1 131 ? -5.660 -12.514 -6.390 1.00 95.00 131 ASN A N 1
ATOM 940 C CA . ASN A 1 131 ? -6.246 -13.038 -5.149 1.00 95.00 131 ASN A CA 1
ATOM 941 C C . ASN A 1 131 ? -7.786 -12.949 -5.100 1.00 95.00 131 ASN A C 1
ATOM 943 O O . ASN A 1 131 ? -8.432 -13.705 -4.373 1.00 95.00 131 ASN A O 1
ATOM 947 N N . TRP A 1 132 ? -8.392 -12.045 -5.873 1.00 95.94 132 TRP A N 1
ATOM 948 C CA . TRP A 1 132 ? -9.851 -11.908 -5.982 1.00 95.94 132 TRP A CA 1
ATOM 949 C C . TRP A 1 132 ? -10.431 -12.410 -7.306 1.00 95.94 132 TRP A C 1
ATOM 951 O O . TRP A 1 132 ? -11.632 -12.266 -7.537 1.00 95.94 132 TRP A O 1
ATOM 961 N N . GLY A 1 133 ? -9.611 -13.023 -8.165 1.00 97.12 133 GLY A N 1
ATOM 962 C CA . GLY A 1 133 ? -10.048 -13.505 -9.477 1.00 97.12 133 GLY A CA 1
ATOM 963 C C . GLY A 1 133 ? -10.544 -12.381 -10.391 1.00 97.12 133 GLY A C 1
ATOM 964 O O . GLY A 1 133 ? -11.438 -12.595 -11.212 1.00 97.12 133 GLY A O 1
ATOM 965 N N . LEU A 1 134 ? -10.009 -11.171 -10.221 1.00 97.88 134 LEU A N 1
ATOM 966 C CA . LEU A 1 134 ? -10.332 -10.016 -11.048 1.00 97.88 134 LEU A CA 1
ATOM 967 C C . LEU A 1 134 ? -9.524 -10.049 -12.348 1.00 97.88 134 LEU A C 1
ATOM 969 O O . LEU A 1 134 ? -8.452 -10.643 -12.439 1.00 97.88 134 LEU A O 1
ATOM 973 N N . THR A 1 135 ? -10.046 -9.387 -13.379 1.00 98.00 135 THR A N 1
ATOM 974 C CA . THR A 1 135 ? -9.280 -9.173 -14.613 1.00 98.00 135 THR A CA 1
ATOM 975 C C . THR A 1 135 ? -8.150 -8.187 -14.348 1.00 98.00 135 THR A C 1
ATOM 977 O O . THR A 1 135 ? -8.400 -7.118 -13.798 1.00 98.00 135 THR A O 1
ATOM 980 N N . GLN A 1 136 ? -6.941 -8.534 -14.786 1.00 98.06 136 GLN A N 1
ATOM 981 C CA . GLN A 1 136 ? -5.758 -7.706 -14.577 1.00 98.06 136 GLN A CA 1
ATOM 982 C C . GLN A 1 136 ? -5.817 -6.405 -15.385 1.00 98.06 136 GLN A C 1
ATOM 984 O O . GLN A 1 136 ? -6.079 -6.430 -16.593 1.00 98.06 136 GLN A O 1
ATOM 989 N N . LEU A 1 137 ? -5.543 -5.270 -14.742 1.00 95.38 137 LEU A N 1
ATOM 990 C CA . LEU A 1 137 ? -5.618 -3.946 -15.360 1.00 95.38 137 LEU A CA 1
ATOM 991 C C . LEU A 1 137 ? -4.239 -3.400 -15.748 1.00 95.38 137 LEU A C 1
ATOM 993 O O . LEU A 1 137 ? -3.252 -3.526 -15.026 1.00 95.38 137 LEU A O 1
ATOM 997 N N . GLY A 1 138 ? -4.170 -2.696 -16.881 1.00 93.75 138 GLY A N 1
ATOM 998 C CA . GLY A 1 138 ? -2.965 -1.968 -17.291 1.00 93.75 138 GLY A CA 1
ATOM 999 C C . GLY A 1 138 ? -1.709 -2.847 -17.289 1.00 93.75 138 GLY A C 1
ATOM 1000 O O . GLY A 1 138 ? -1.732 -3.977 -17.778 1.00 93.75 138 GLY A O 1
ATOM 1001 N N . ASN A 1 139 ? -0.609 -2.349 -16.717 1.00 93.06 139 ASN A N 1
ATOM 1002 C CA . ASN A 1 139 ? 0.642 -3.110 -16.666 1.00 93.06 139 ASN A CA 1
ATOM 1003 C C . ASN A 1 139 ? 0.596 -4.317 -15.716 1.00 93.06 139 ASN A C 1
ATOM 1005 O O . ASN A 1 139 ? 1.450 -5.184 -15.864 1.00 93.06 139 ASN A O 1
ATOM 1009 N N . ALA A 1 140 ? -0.399 -4.445 -14.827 1.00 95.31 140 ALA A N 1
ATOM 1010 C CA . ALA A 1 140 ? -0.572 -5.667 -14.035 1.00 95.31 140 ALA A CA 1
ATOM 1011 C C . ALA A 1 140 ? -0.845 -6.897 -14.922 1.00 95.31 140 ALA A C 1
ATOM 1013 O O . ALA A 1 140 ? -0.466 -8.008 -14.564 1.00 95.31 140 ALA A O 1
ATOM 1014 N N . SER A 1 141 ? -1.404 -6.689 -16.123 1.00 96.19 141 SER A N 1
ATOM 1015 C CA . SER A 1 141 ? -1.626 -7.742 -17.127 1.00 96.19 141 SER A CA 1
ATOM 1016 C C . SER A 1 141 ? -0.367 -8.172 -17.894 1.00 96.19 141 SER A C 1
ATOM 1018 O O . SER A 1 141 ? -0.402 -9.121 -18.683 1.00 96.19 141 SER A O 1
ATOM 1020 N N . CYS A 1 142 ? 0.770 -7.490 -17.702 1.00 92.88 142 CYS A N 1
ATOM 1021 C CA . CYS A 1 142 ? 2.015 -7.882 -18.350 1.00 92.88 142 CYS A CA 1
ATOM 1022 C C . CYS A 1 142 ? 2.479 -9.240 -17.819 1.00 92.88 142 CYS A C 1
ATOM 1024 O O . CYS A 1 142 ? 2.628 -9.430 -16.613 1.00 92.88 142 CYS A O 1
ATOM 1026 N N . SER A 1 143 ? 2.887 -10.141 -18.716 1.00 91.88 143 SER A N 1
ATOM 1027 C CA . SER A 1 143 ? 3.581 -11.378 -18.322 1.00 91.88 143 SER A CA 1
ATOM 1028 C C . SER A 1 143 ? 4.878 -11.123 -17.539 1.00 91.88 143 SER A C 1
ATOM 1030 O O . SER A 1 143 ? 5.371 -12.011 -16.849 1.00 91.88 143 SER A O 1
ATOM 1032 N N . CYS A 1 144 ? 5.423 -9.909 -17.643 1.00 90.88 144 CYS A N 1
ATOM 1033 C CA . CYS A 1 144 ? 6.615 -9.451 -16.948 1.00 90.88 144 CYS A CA 1
ATOM 1034 C C . CYS A 1 144 ? 6.381 -9.005 -15.495 1.00 90.88 144 CYS A C 1
ATOM 1036 O O . CYS A 1 144 ? 7.341 -8.974 -14.731 1.00 90.88 144 CYS A O 1
ATOM 1038 N N . THR A 1 145 ? 5.150 -8.664 -15.107 1.00 93.56 145 THR A N 1
ATOM 1039 C CA . THR A 1 145 ? 4.835 -8.167 -13.759 1.00 93.56 145 THR A CA 1
ATOM 1040 C C . THR A 1 145 ? 4.597 -9.347 -12.836 1.00 93.56 145 THR A C 1
ATOM 1042 O O . THR A 1 145 ? 3.646 -10.083 -13.048 1.00 93.56 145 THR A O 1
ATOM 1045 N N . GLN A 1 146 ? 5.437 -9.568 -11.830 1.00 94.44 146 GLN A N 1
ATOM 1046 C CA . GLN A 1 146 ? 5.284 -10.718 -10.933 1.00 94.44 146 GLN A CA 1
ATOM 1047 C C . GLN A 1 146 ? 4.323 -10.382 -9.783 1.00 94.44 146 GLN A C 1
ATOM 1049 O O . GLN A 1 146 ? 4.439 -9.300 -9.218 1.00 94.44 146 GLN A O 1
ATOM 1054 N N . PRO A 1 147 ? 3.382 -11.264 -9.404 1.00 96.94 147 PRO A N 1
ATOM 1055 C CA . PRO A 1 147 ? 2.607 -11.066 -8.186 1.00 96.94 147 PRO A CA 1
ATOM 1056 C C . PRO A 1 147 ? 3.476 -11.377 -6.956 1.00 96.94 147 PRO A C 1
ATOM 1058 O O . PRO A 1 147 ? 4.351 -12.240 -6.997 1.00 96.94 147 PRO A O 1
ATOM 1061 N N . MET A 1 148 ? 3.194 -10.723 -5.833 1.00 97.62 148 MET A N 1
ATOM 1062 C CA . MET A 1 148 ? 3.934 -10.828 -4.568 1.00 97.62 148 MET A CA 1
ATOM 1063 C C . MET A 1 148 ? 3.549 -12.082 -3.761 1.00 97.62 148 MET A C 1
ATOM 1065 O O . MET A 1 148 ? 3.484 -12.061 -2.533 1.00 97.62 148 MET A O 1
ATOM 1069 N N . THR A 1 149 ? 3.240 -13.191 -4.440 1.00 96.62 149 THR A N 1
ATOM 1070 C CA . THR A 1 149 ? 2.713 -14.420 -3.815 1.00 96.62 149 THR A CA 1
ATOM 1071 C C . THR A 1 149 ? 3.703 -15.090 -2.864 1.00 96.62 149 THR A C 1
ATOM 1073 O O . THR A 1 149 ? 3.302 -15.833 -1.972 1.00 96.62 149 THR A O 1
ATOM 1076 N N . ASP A 1 150 ? 5.001 -14.840 -3.026 1.00 97.12 150 ASP A N 1
ATOM 1077 C CA . ASP A 1 150 ? 6.037 -15.358 -2.130 1.00 97.12 150 ASP A CA 1
ATOM 1078 C C . ASP A 1 150 ? 6.049 -14.669 -0.754 1.00 97.12 150 ASP A C 1
ATOM 1080 O O . ASP A 1 150 ? 6.579 -15.236 0.203 1.00 97.12 150 ASP A O 1
ATOM 1084 N N . LEU A 1 151 ? 5.407 -13.503 -0.633 1.00 97.88 151 LEU A N 1
ATOM 1085 C CA . LEU A 1 151 ? 5.190 -12.781 0.622 1.00 97.88 151 LEU A CA 1
ATOM 1086 C C . LEU A 1 151 ? 3.836 -13.094 1.274 1.00 97.88 151 LEU A C 1
ATOM 1088 O O . LEU A 1 151 ? 3.596 -12.671 2.406 1.00 97.88 151 LEU A O 1
ATOM 1092 N N . LEU A 1 152 ? 2.959 -13.844 0.602 1.00 97.19 152 LEU A N 1
ATOM 1093 C CA . LEU A 1 152 ? 1.658 -14.243 1.135 1.00 97.19 152 LEU A CA 1
ATOM 1094 C C . LEU A 1 152 ? 1.700 -15.653 1.737 1.00 97.19 152 LEU A C 1
ATOM 1096 O O . LEU A 1 152 ? 2.511 -16.515 1.358 1.00 97.19 152 LEU A O 1
ATOM 1100 N N . ALA A 1 153 ? 0.830 -15.866 2.723 1.00 92.69 153 ALA A N 1
ATOM 1101 C CA . ALA A 1 153 ? 0.557 -17.187 3.261 1.00 92.69 153 ALA A CA 1
ATOM 1102 C C . ALA A 1 153 ? -0.067 -18.082 2.164 1.00 92.69 153 ALA A C 1
ATOM 1104 O O . ALA A 1 153 ? -0.770 -17.555 1.300 1.00 92.69 153 ALA A O 1
ATOM 1105 N N . PRO A 1 154 ? 0.221 -19.399 2.162 1.00 77.56 154 PRO A N 1
ATOM 1106 C CA . PRO A 1 154 ? -0.355 -20.344 1.202 1.00 77.56 154 PRO A CA 1
ATOM 1107 C C . PRO A 1 154 ? -1.880 -20.457 1.270 1.00 77.56 154 PRO A C 1
ATOM 1109 O O . PRO A 1 154 ? -2.438 -20.274 2.378 1.00 77.56 154 PRO A O 1
#

Sequence (154 aa):
FIYFDATANNPALCSHIVPATSLAGDIAARRLPAFTWITPNLCNDTHDCSVQTGDTYLAGLVPGLLQALGPHGALFLLWDESGDSDTTGCCGGKAAGGHVPAIVAGGGARTAATSSVAYDHYSVLRTIEDNWGLTQLGNASCSCTQPMTDLLAP

Secondary structure (DSSP, 8-state):
-TTSHHHHT-HHHHTT---GGGHHHHHHTT---SS------TTTTSSSS-HHHHHHHHHHHHHHHHHHHTTT--EEEE-S---TT-----GGGT--S----EEEESTTBPTT----S---HHHHHHHHHHHHTPPPPGGGGSTT----GGGB--

pLDDT: mean 93.76, std 5.77, range [65.06, 98.56]

Foldseek 3Di:
DCPDCVQVVDPVNVVVDDDPVCVVVCLVVLNDDPDDDDDDPCQLLCNVHHPVNVVVVCVVPVVSVLVSLPQQRKDKDWHPADPPPAQCADQPPPDDRHDIDIDIDHNFFDPPDDDPDRADVLLVQLQVCVVVVHDRDDCVPDPSHHHPCSGTDD

Radius of gyration: 16.4 Å; chains: 1; bounding box: 40×37×35 Å